Protein AF-A0A5J4RPR7-F1 (afdb_monomer)

Secondary structure (DSSP, 8-state):
----HHHHHHHHHHHHHHHHS-TTTS---HHHHHHHHHHHHHHHHHHHHHHHHHTT--HHHHHHHHHHHHHHHHHHHHHHS--SSS---HHHHHHHHHHHHHHHHHHHHHHHHHHHHH--

Radius of gyration: 17.57 Å; Cα contacts (8 Å, |Δi|>4): 62; chains: 1; bounding box: 48×26×43 Å

Nearest PDB structures (foldseek):
  6kgx-assembly1_LF  TM=3.245E-01  e=9.865E+00  Porphyridium purpureum

Sequence (120 aa):
MYLYPLDLGVVIFTTVIYLLCPERFIPKNEYVKFFLLTSSLYLCLLFVLFELIRAVSDRDAIIFVVRIFTAPTFYLAHRLYPFKRVKRNRHISFFLVCI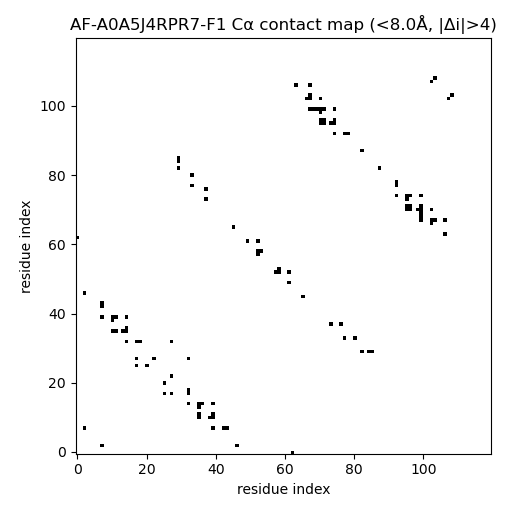SVYFIVEIGGIFILHALAVNM

Foldseek 3Di:
DDPPVVVLVVLQVVLVCLVPPDCVVPPDDVVVNLCSVLVNVLSVVLVVVCVVCVVVPPPVVSVLVCQLCVLVSSLVSLVPPDDDPDDRDVVVNVVSVVSNVVSCCVSVVVVVVVVVVVVD

pLDDT: mean 83.94, std 9.48, range [46.78, 93.69]

Mean predicted aligned error: 6.53 Å

Solvent-accessible surface area (backbone atoms only — not comparable to full-atom values): 6864 Å² total; per-residue (Å²): 133,84,81,52,72,64,60,51,50,49,42,43,51,52,35,50,49,65,69,70,51,55,60,90,82,48,77,82,51,67,67,58,50,50,50,33,54,51,49,34,52,51,46,50,52,48,50,53,50,49,58,62,38,65,76,67,73,61,65,66,66,46,56,50,51,51,58,45,47,48,38,47,49,53,33,49,48,66,69,68,51,84,68,84,90,52,84,82,58,62,67,61,51,49,50,29,47,54,50,21,52,48,38,42,52,55,54,49,47,52,50,52,52,49,56,51,65,74,76,104

Structure (mmCIF, N/CA/C/O backbone):
data_AF-A0A5J4RPR7-F1
#
_entry.id   AF-A0A5J4RPR7-F1
#
loop_
_atom_site.group_PDB
_atom_site.id
_atom_site.type_symbol
_atom_site.label_atom_id
_atom_site.label_alt_id
_atom_site.label_comp_id
_atom_site.label_asym_id
_atom_site.label_entity_id
_atom_site.label_seq_id
_atom_site.pdbx_PDB_ins_code
_atom_site.Cartn_x
_atom_site.Cartn_y
_atom_site.Cartn_z
_atom_site.occupancy
_atom_site.B_iso_or_equiv
_atom_site.auth_seq_id
_atom_site.auth_comp_id
_atom_site.auth_asym_id
_atom_site.auth_atom_id
_atom_site.pdbx_PDB_model_num
ATOM 1 N N . MET A 1 1 ? 6.112 -9.639 -11.336 1.00 46.78 1 MET A N 1
ATOM 2 C CA . MET A 1 1 ? 5.285 -9.810 -10.121 1.00 46.78 1 MET A CA 1
ATOM 3 C C . MET A 1 1 ? 3.865 -10.061 -10.599 1.00 46.78 1 MET A C 1
ATOM 5 O O . MET A 1 1 ? 3.265 -9.144 -11.139 1.00 46.78 1 MET A O 1
ATOM 9 N N . TYR A 1 2 ? 3.386 -11.305 -10.556 1.00 50.69 2 TYR A N 1
ATOM 10 C CA . TYR A 1 2 ? 2.011 -11.619 -10.953 1.00 50.69 2 TYR A CA 1
ATOM 11 C C . TYR A 1 2 ? 1.103 -11.235 -9.788 1.00 50.69 2 TYR A C 1
ATOM 13 O O . TYR A 1 2 ? 1.172 -11.861 -8.736 1.00 50.69 2 TYR A O 1
ATOM 21 N N . LEU A 1 3 ? 0.314 -10.172 -9.940 1.00 58.12 3 LEU A N 1
ATOM 22 C CA . LEU A 1 3 ? -0.794 -9.925 -9.028 1.00 58.12 3 LEU A CA 1
ATOM 23 C C . LEU A 1 3 ? -1.854 -10.978 -9.357 1.00 58.12 3 LEU A C 1
ATOM 25 O O . LEU A 1 3 ? -2.486 -10.887 -10.410 1.00 58.12 3 LEU A O 1
ATOM 29 N N . TYR A 1 4 ? -1.999 -12.019 -8.535 1.00 64.94 4 TYR A N 1
ATOM 30 C CA . TYR A 1 4 ? -3.019 -13.018 -8.821 1.00 64.94 4 TYR A CA 1
ATOM 31 C C . TYR A 1 4 ? -4.394 -12.381 -8.578 1.00 64.94 4 TYR A C 1
ATOM 33 O O . TYR A 1 4 ? -4.626 -11.823 -7.505 1.00 64.94 4 TYR A O 1
ATOM 41 N N . PRO A 1 5 ? -5.338 -12.471 -9.533 1.00 72.38 5 PRO A N 1
ATOM 42 C CA . PRO A 1 5 ? -6.704 -11.972 -9.348 1.00 72.38 5 PRO A CA 1
ATOM 43 C C . PRO A 1 5 ? -7.373 -12.529 -8.082 1.00 72.38 5 PRO A C 1
ATOM 45 O O . PRO A 1 5 ? -8.234 -11.889 -7.482 1.00 72.38 5 PRO A O 1
ATOM 48 N N . LEU A 1 6 ? -6.935 -13.714 -7.651 1.00 79.06 6 LEU A N 1
ATOM 49 C CA . LEU A 1 6 ? -7.368 -14.363 -6.423 1.00 79.06 6 LEU A CA 1
ATOM 50 C C . LEU A 1 6 ? -6.918 -13.601 -5.165 1.00 79.06 6 LEU A C 1
ATOM 52 O O . LEU A 1 6 ? -7.726 -13.433 -4.257 1.00 79.06 6 LEU A O 1
ATOM 56 N N . ASP A 1 7 ? -5.696 -13.061 -5.135 1.00 80.31 7 ASP A N 1
ATOM 57 C CA . ASP A 1 7 ? -5.195 -12.256 -4.010 1.00 80.31 7 ASP A CA 1
ATOM 58 C C . ASP A 1 7 ? -6.005 -10.962 -3.857 1.00 80.31 7 ASP A C 1
ATOM 60 O O . ASP A 1 7 ? -6.398 -10.588 -2.750 1.00 80.31 7 ASP A O 1
ATOM 64 N N . LEU A 1 8 ? -6.330 -10.310 -4.981 1.00 84.25 8 LEU A N 1
ATOM 65 C CA . LEU A 1 8 ? -7.227 -9.151 -5.009 1.00 84.25 8 LEU A CA 1
ATOM 66 C C . LEU A 1 8 ? -8.607 -9.517 -4.443 1.00 84.25 8 LEU A C 1
ATOM 68 O O . LEU A 1 8 ? -9.124 -8.815 -3.571 1.00 84.25 8 LEU A O 1
ATOM 72 N N . GLY A 1 9 ? -9.179 -10.633 -4.903 1.00 86.62 9 GLY A N 1
ATOM 73 C CA . GLY 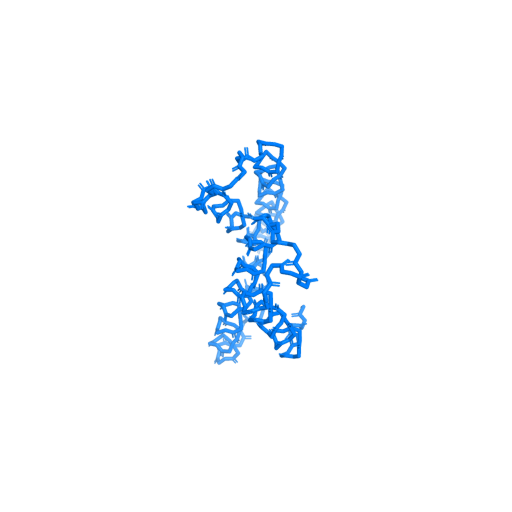A 1 9 ? -10.467 -11.136 -4.427 1.00 86.62 9 GLY A CA 1
ATOM 74 C C . GLY A 1 9 ? -10.474 -11.399 -2.920 1.00 86.62 9 GLY A C 1
ATOM 75 O O . GLY A 1 9 ? -11.386 -10.951 -2.225 1.00 86.62 9 GLY A O 1
ATOM 76 N N . VAL A 1 10 ? -9.431 -12.045 -2.392 1.00 89.88 10 VAL A N 1
ATOM 77 C CA . VAL A 1 10 ? -9.281 -12.326 -0.956 1.00 89.88 10 VAL A CA 1
ATOM 78 C C . VAL A 1 10 ? -9.182 -11.034 -0.147 1.00 89.88 10 VAL A C 1
ATOM 80 O O . VAL A 1 10 ? -9.864 -10.898 0.871 1.00 89.88 10 VAL A O 1
ATOM 83 N N . VAL A 1 11 ? -8.387 -10.053 -0.583 1.00 89.69 11 VAL A N 1
ATOM 84 C CA . VAL A 1 11 ? -8.238 -8.781 0.146 1.00 89.69 11 VAL A CA 1
ATOM 85 C C . VAL A 1 11 ? -9.538 -7.974 0.135 1.00 89.69 11 VAL A C 1
ATOM 87 O O . VAL A 1 11 ? -9.933 -7.437 1.171 1.00 89.69 11 VAL A O 1
ATOM 90 N N . ILE A 1 12 ? -10.255 -7.917 -0.989 1.00 90.88 12 ILE A N 1
ATOM 91 C CA . ILE A 1 12 ? -11.559 -7.239 -1.058 1.00 90.88 12 ILE A CA 1
ATOM 92 C C . ILE A 1 12 ? -12.574 -7.951 -0.160 1.00 90.88 12 ILE A C 1
ATOM 94 O O . ILE A 1 12 ? -13.239 -7.308 0.653 1.00 90.88 12 ILE A O 1
ATOM 98 N N . PHE A 1 13 ? -12.663 -9.276 -0.255 1.00 93.31 13 PHE A N 1
ATOM 99 C CA . PHE A 1 13 ? -13.607 -10.070 0.525 1.00 93.31 13 PHE A CA 1
ATOM 100 C C . PHE A 1 13 ? -13.355 -9.948 2.032 1.00 93.31 13 PHE A C 1
ATOM 102 O O . PHE A 1 13 ? -14.277 -9.668 2.800 1.00 93.31 13 PHE A O 1
ATOM 109 N N . THR A 1 14 ? -12.097 -10.065 2.462 1.00 93.06 14 THR A N 1
ATOM 110 C CA . THR A 1 14 ? -11.709 -9.867 3.868 1.00 93.06 14 THR A CA 1
ATOM 111 C C . THR A 1 14 ? -11.975 -8.440 4.339 1.00 93.06 14 THR A C 1
ATOM 113 O O . THR A 1 14 ? -12.440 -8.256 5.463 1.00 93.06 14 THR A O 1
ATOM 116 N N . THR A 1 15 ? -11.774 -7.432 3.484 1.00 93.12 15 THR A N 1
ATOM 117 C CA . THR A 1 15 ? -12.134 -6.038 3.787 1.00 93.12 15 THR A CA 1
ATOM 118 C C . THR A 1 15 ? -13.636 -5.899 4.033 1.00 93.12 15 THR A C 1
ATOM 120 O O . THR A 1 15 ? -14.039 -5.331 5.048 1.00 93.12 15 THR A O 1
ATOM 123 N N . VAL A 1 16 ? -14.474 -6.460 3.159 1.00 93.50 16 VAL A N 1
ATOM 124 C CA . VAL A 1 16 ? -15.939 -6.415 3.287 1.00 93.50 16 VAL A CA 1
ATOM 125 C C . VAL A 1 16 ? -16.403 -7.135 4.553 1.00 93.50 16 VAL A C 1
ATOM 127 O O . VAL A 1 16 ? -17.140 -6.548 5.347 1.00 93.50 16 VAL A O 1
ATOM 130 N N . ILE A 1 17 ? -15.916 -8.355 4.806 1.00 93.69 17 ILE A N 1
ATOM 131 C CA . ILE A 1 17 ? -16.220 -9.095 6.041 1.00 93.69 17 ILE A CA 1
ATOM 132 C C . ILE A 1 17 ? -15.811 -8.277 7.260 1.00 93.69 17 ILE A C 1
ATOM 134 O O . ILE A 1 17 ? -16.590 -8.129 8.200 1.00 93.69 17 ILE A O 1
ATOM 138 N N . TYR A 1 18 ? -14.606 -7.713 7.263 1.00 92.69 18 TYR A N 1
ATOM 139 C CA . TYR A 1 18 ? -14.126 -6.936 8.395 1.00 92.69 18 TYR A CA 1
ATOM 140 C C . TYR A 1 18 ? -14.934 -5.651 8.612 1.00 92.69 18 TYR A C 1
ATOM 142 O O . TYR A 1 18 ? -15.046 -5.203 9.749 1.00 92.69 18 TYR A O 1
ATOM 150 N N . LEU A 1 19 ? -15.527 -5.051 7.582 1.00 90.38 19 LEU A N 1
ATOM 151 C CA . LEU A 1 19 ? -16.381 -3.872 7.742 1.00 90.38 19 LEU A CA 1
ATOM 152 C C . LEU A 1 19 ? -17.799 -4.226 8.205 1.00 90.38 19 LEU A C 1
ATOM 154 O O . LEU A 1 19 ? -18.348 -3.506 9.035 1.00 90.38 19 LEU A O 1
ATOM 158 N N . LEU A 1 20 ? -18.370 -5.320 7.697 1.00 93.00 20 LEU A N 1
ATOM 159 C CA . LEU A 1 20 ? -19.753 -5.723 7.975 1.00 93.00 20 LEU A CA 1
ATOM 160 C C . LEU A 1 20 ? -19.903 -6.563 9.247 1.00 93.00 20 LEU A C 1
ATOM 162 O O . LEU A 1 20 ? -20.967 -6.571 9.863 1.00 93.00 20 LEU A O 1
ATOM 166 N N . CYS A 1 21 ? -18.856 -7.282 9.655 1.00 91.56 21 CYS A N 1
ATOM 167 C CA . CYS A 1 21 ? -18.923 -8.158 10.817 1.00 91.56 21 CYS A CA 1
ATOM 168 C C . CYS A 1 21 ? -19.111 -7.332 12.107 1.00 91.56 21 CYS A C 1
ATOM 170 O O . CYS A 1 21 ? -18.350 -6.381 12.321 1.00 91.56 21 CYS A O 1
ATOM 172 N N . PRO A 1 22 ? -20.060 -7.686 12.991 1.00 88.75 22 PRO A N 1
ATOM 173 C CA . PRO A 1 22 ? -20.280 -6.978 14.250 1.00 88.75 22 PRO A CA 1
ATOM 174 C C . PRO A 1 22 ? -19.032 -6.959 15.139 1.00 88.75 22 PRO A C 1
ATOM 176 O O . PRO A 1 22 ? -18.282 -7.937 15.190 1.00 88.75 22 PRO A O 1
ATOM 179 N N . GLU A 1 23 ? -18.858 -5.893 15.929 1.00 88.44 23 GLU A N 1
ATOM 180 C CA . GLU A 1 23 ? -17.735 -5.791 16.880 1.00 88.44 23 GLU A CA 1
ATOM 181 C C . GLU A 1 23 ? -17.753 -6.904 17.945 1.00 88.44 23 GLU A C 1
ATOM 183 O O . GLU A 1 23 ? -16.712 -7.235 18.501 1.00 88.44 23 GLU A O 1
ATOM 188 N N . ARG A 1 24 ? -18.919 -7.531 18.175 1.00 88.75 24 ARG A N 1
ATOM 189 C CA . ARG A 1 24 ? -19.089 -8.684 19.074 1.00 88.75 24 ARG A CA 1
ATOM 190 C C . ARG A 1 24 ? -18.257 -9.902 18.660 1.00 88.75 24 ARG A C 1
ATOM 192 O O . ARG A 1 24 ? -17.841 -10.658 19.528 1.00 88.75 24 ARG A O 1
ATOM 199 N N . PHE A 1 25 ? -18.054 -10.108 17.359 1.00 88.50 25 PHE A N 1
ATOM 200 C CA . PHE A 1 25 ? -17.309 -11.258 16.839 1.00 88.50 25 PHE A CA 1
ATOM 201 C C . PHE A 1 25 ? -15.858 -10.902 16.527 1.00 88.50 25 PHE A C 1
ATOM 203 O O . PHE A 1 25 ? -14.961 -11.700 16.779 1.00 88.50 25 PHE A O 1
ATOM 210 N N . ILE A 1 26 ? -15.624 -9.707 15.974 1.00 85.69 26 ILE A N 1
ATOM 211 C CA . ILE A 1 26 ? -14.286 -9.247 15.598 1.00 85.69 26 ILE A CA 1
ATOM 212 C C . ILE A 1 26 ? -14.073 -7.838 16.162 1.00 85.69 26 ILE A C 1
ATOM 214 O O . ILE A 1 26 ? -14.669 -6.889 15.632 1.00 85.69 26 ILE A O 1
ATOM 218 N N . PRO A 1 27 ? -13.205 -7.667 17.178 1.00 87.00 27 PRO A N 1
ATOM 219 C CA . PRO A 1 27 ? -12.903 -6.353 17.725 1.00 87.00 27 PRO A CA 1
ATOM 220 C C . PRO A 1 27 ? -12.252 -5.478 16.648 1.00 87.00 27 PRO A C 1
ATOM 222 O O . PRO A 1 27 ? -11.259 -5.854 16.021 1.00 87.00 27 PRO A O 1
ATOM 225 N N . LYS A 1 28 ? -12.825 -4.295 16.406 1.00 87.69 28 LYS A N 1
ATOM 226 C CA . LYS A 1 28 ? -12.385 -3.414 15.319 1.00 87.69 28 LYS A CA 1
ATOM 227 C C . LYS A 1 28 ? -11.178 -2.586 15.738 1.00 87.69 28 LYS A C 1
ATOM 229 O O . LYS A 1 28 ? -11.315 -1.525 16.343 1.00 87.69 28 LYS A O 1
ATOM 234 N N . ASN A 1 29 ? -9.995 -3.037 15.339 1.00 90.44 29 ASN A N 1
ATOM 235 C CA . ASN A 1 29 ? -8.790 -2.220 15.345 1.00 90.44 29 ASN A CA 1
ATOM 236 C C . ASN A 1 29 ? -8.776 -1.280 14.126 1.00 90.44 29 ASN A C 1
ATOM 238 O O . ASN A 1 29 ? -8.997 -1.690 12.981 1.00 90.44 29 ASN A O 1
ATOM 242 N N . GLU A 1 30 ? -8.511 -0.002 14.376 1.00 90.38 30 GLU A N 1
ATOM 243 C CA . GLU A 1 30 ? -8.508 1.035 13.350 1.00 90.38 30 GLU A CA 1
ATOM 244 C C . GLU A 1 30 ? -7.319 0.923 12.384 1.00 90.38 30 GLU A C 1
ATOM 246 O O . GLU A 1 30 ? -7.478 1.233 11.207 1.00 90.38 30 GLU A O 1
ATOM 251 N N . TYR A 1 31 ? -6.171 0.392 12.826 1.00 90.56 31 TYR A N 1
ATOM 252 C CA . TYR A 1 31 ? -5.038 0.104 11.935 1.00 90.56 31 TYR A CA 1
ATOM 253 C C . TYR A 1 31 ? -5.322 -1.058 10.991 1.00 90.56 31 TYR A C 1
ATOM 255 O O . TYR A 1 31 ? -4.940 -1.003 9.827 1.00 90.56 31 TYR A O 1
ATOM 263 N N . VAL A 1 32 ? -6.038 -2.081 11.464 1.00 91.69 32 VAL A N 1
ATOM 264 C CA . VAL A 1 32 ? -6.476 -3.192 10.608 1.00 91.69 32 VAL A CA 1
ATOM 265 C C . VAL A 1 32 ? -7.478 -2.680 9.573 1.00 91.69 32 VAL A C 1
ATOM 267 O O . VAL A 1 32 ? -7.352 -2.988 8.392 1.00 91.69 32 VAL A O 1
ATOM 270 N N . LYS A 1 33 ? -8.414 -1.811 9.986 1.00 91.88 33 LYS A N 1
ATOM 271 C CA . LYS A 1 33 ? -9.346 -1.143 9.066 1.00 91.88 33 LYS A CA 1
ATOM 272 C C . LYS A 1 33 ? -8.607 -0.318 8.009 1.00 91.88 33 LYS A C 1
ATOM 274 O O . LYS A 1 33 ? -8.901 -0.446 6.824 1.00 91.88 33 LYS A O 1
ATOM 279 N N . PHE A 1 34 ? -7.654 0.508 8.440 1.00 93.00 34 PHE A N 1
ATOM 280 C CA . PHE A 1 34 ? -6.802 1.305 7.561 1.00 93.00 34 PHE A CA 1
ATOM 281 C C . PHE A 1 34 ? -6.054 0.425 6.554 1.00 93.00 34 PHE A C 1
ATOM 283 O O . PHE A 1 34 ? -6.085 0.708 5.357 1.00 93.00 34 PHE A O 1
ATOM 290 N N . PHE A 1 35 ? -5.415 -0.647 7.025 1.00 91.88 35 PHE A N 1
ATOM 291 C CA . PHE A 1 35 ? -4.631 -1.548 6.189 1.00 91.88 35 PHE A CA 1
ATOM 292 C C . PHE A 1 35 ? -5.492 -2.245 5.133 1.00 91.88 35 PHE A C 1
ATOM 294 O O . PHE A 1 35 ? -5.121 -2.250 3.962 1.00 91.88 35 PHE A O 1
ATOM 301 N N . LEU A 1 36 ? -6.655 -2.775 5.521 1.00 93.44 36 LEU A N 1
ATOM 302 C CA . LEU A 1 36 ? -7.580 -3.451 4.608 1.00 93.44 36 LEU A CA 1
ATOM 303 C C . LEU A 1 36 ? -8.139 -2.495 3.546 1.00 93.44 36 LEU A C 1
ATOM 305 O O . LEU A 1 36 ? -8.100 -2.797 2.354 1.00 93.44 36 LEU A O 1
ATOM 309 N N . LEU A 1 37 ? -8.582 -1.300 3.949 1.00 91.94 37 LEU A N 1
ATOM 310 C CA . LEU A 1 37 ? -9.079 -0.282 3.015 1.00 91.94 37 LEU A CA 1
ATOM 311 C C . LEU A 1 37 ? -7.991 0.205 2.054 1.00 91.94 37 LEU A C 1
ATOM 313 O O . LEU A 1 37 ? -8.219 0.299 0.852 1.00 91.94 37 LEU A O 1
ATOM 317 N N . THR A 1 38 ? -6.798 0.493 2.569 1.00 91.75 38 THR A N 1
ATOM 318 C CA . THR A 1 38 ? -5.695 0.997 1.741 1.00 91.75 38 THR A CA 1
ATOM 319 C C . THR A 1 38 ? -5.212 -0.074 0.775 1.00 91.75 38 THR A C 1
ATOM 321 O O . THR A 1 38 ? -5.043 0.207 -0.406 1.00 91.75 38 THR A O 1
ATOM 324 N N . SER A 1 39 ? -5.048 -1.312 1.245 1.00 89.62 39 SER A N 1
ATOM 325 C CA . SER A 1 39 ? -4.573 -2.417 0.409 1.00 89.62 39 SER A CA 1
ATOM 326 C C . SER A 1 39 ? -5.600 -2.815 -0.647 1.00 89.62 39 SER A C 1
ATOM 328 O O . SER A 1 39 ? -5.220 -3.033 -1.790 1.00 89.62 39 SER A O 1
ATOM 330 N N . SER A 1 40 ? -6.896 -2.856 -0.315 1.00 90.69 40 SER A N 1
ATOM 331 C CA . SER A 1 40 ? -7.948 -3.154 -1.302 1.00 90.69 40 SER A CA 1
ATOM 332 C C . SER A 1 40 ? -8.019 -2.099 -2.408 1.00 90.69 40 SER A C 1
ATOM 334 O O . SER A 1 40 ? -8.034 -2.456 -3.584 1.00 90.69 40 SER A O 1
ATOM 336 N N . LEU A 1 41 ? -7.989 -0.808 -2.058 1.00 89.62 41 LEU A N 1
ATOM 337 C CA . LEU A 1 41 ? -7.958 0.280 -3.042 1.00 89.62 41 LEU A CA 1
ATOM 338 C C . LEU A 1 41 ? -6.677 0.257 -3.878 1.00 89.62 41 LEU A C 1
ATOM 340 O O . LEU A 1 41 ? -6.739 0.379 -5.099 1.00 89.62 41 LEU A O 1
ATOM 344 N N . TYR A 1 42 ? -5.527 0.065 -3.232 1.00 88.31 42 TYR A N 1
ATOM 345 C CA . TYR A 1 42 ? -4.233 -0.001 -3.902 1.00 88.31 42 TYR A CA 1
ATOM 346 C C . TYR A 1 42 ? -4.172 -1.153 -4.909 1.00 88.31 42 TYR A C 1
ATOM 348 O O . TYR A 1 42 ? -3.795 -0.950 -6.060 1.00 88.31 42 TYR A O 1
ATOM 356 N N . LEU A 1 43 ? -4.599 -2.350 -4.506 1.00 87.06 43 LEU A N 1
ATOM 357 C CA . LEU A 1 43 ? -4.634 -3.522 -5.377 1.00 87.06 43 LEU A CA 1
ATOM 358 C C . LEU A 1 43 ? -5.633 -3.358 -6.525 1.00 87.06 43 LEU A C 1
ATOM 360 O O . LEU A 1 43 ? -5.342 -3.787 -7.637 1.00 87.06 43 LEU A O 1
ATOM 364 N N . CYS A 1 44 ? -6.777 -2.712 -6.286 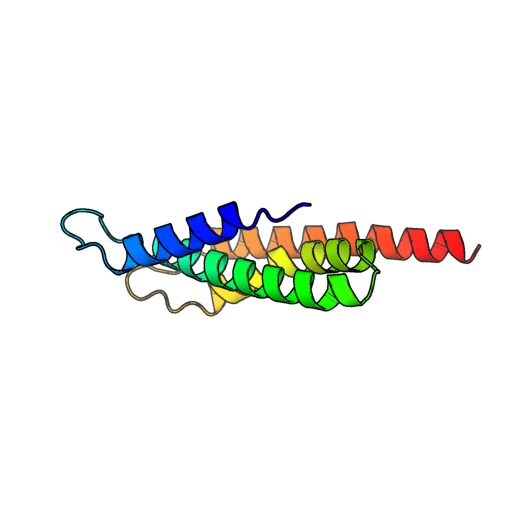1.00 87.00 44 CYS A N 1
ATOM 365 C CA . CYS A 1 44 ? -7.746 -2.408 -7.338 1.00 87.00 44 CYS A CA 1
ATOM 366 C C . CYS A 1 44 ? -7.152 -1.451 -8.385 1.00 87.00 44 CYS A C 1
ATOM 368 O O . CYS A 1 44 ? -7.208 -1.731 -9.581 1.00 87.00 44 CYS A O 1
ATOM 370 N N . LEU A 1 45 ? -6.501 -0.370 -7.939 1.00 85.69 45 LEU A N 1
ATOM 371 C CA . LEU A 1 45 ? -5.797 0.560 -8.826 1.00 85.69 45 LEU A CA 1
ATOM 372 C C . LEU A 1 45 ? -4.683 -0.137 -9.608 1.00 85.69 45 LEU A C 1
ATOM 374 O O . LEU A 1 45 ? -4.580 0.058 -10.816 1.00 85.69 45 LEU A O 1
ATOM 378 N N . LEU A 1 46 ? -3.883 -0.976 -8.945 1.00 82.75 46 LEU A N 1
ATOM 379 C CA . LEU A 1 46 ? -2.849 -1.763 -9.612 1.00 82.75 46 LEU A CA 1
ATOM 380 C C . LEU A 1 46 ? -3.428 -2.708 -10.658 1.00 82.75 46 LEU A C 1
ATOM 382 O O . LEU A 1 46 ? -2.863 -2.813 -11.738 1.00 82.75 46 LEU A O 1
ATOM 386 N N . PHE A 1 47 ? -4.534 -3.388 -10.361 1.00 84.00 47 PHE A N 1
ATOM 387 C CA . PHE A 1 47 ? -5.180 -4.288 -11.310 1.00 84.00 47 PHE A CA 1
ATOM 388 C C . PHE A 1 47 ? -5.651 -3.538 -12.561 1.00 84.00 47 PHE A C 1
ATOM 390 O O . PHE A 1 47 ? -5.334 -3.951 -13.673 1.00 84.00 47 PHE A O 1
ATOM 397 N N . VAL A 1 48 ? -6.322 -2.393 -12.387 1.00 82.81 48 VAL A N 1
ATOM 398 C CA . VAL A 1 48 ? -6.735 -1.527 -13.505 1.00 82.81 48 VAL A CA 1
ATOM 399 C C . VAL A 1 48 ? -5.523 -1.046 -14.303 1.00 82.81 48 VAL A C 1
ATOM 401 O O . VAL A 1 48 ? -5.546 -1.084 -15.530 1.00 82.81 48 VAL A O 1
ATOM 404 N N . LEU A 1 49 ? -4.452 -0.632 -13.622 1.00 79.31 49 LEU A N 1
ATOM 405 C CA . LEU A 1 49 ? -3.210 -0.200 -14.260 1.00 79.31 49 LEU A CA 1
ATOM 406 C C . LEU A 1 49 ? -2.573 -1.344 -15.069 1.00 79.31 49 LEU A C 1
ATOM 408 O O . LEU A 1 49 ? -2.158 -1.142 -16.206 1.00 79.31 49 LEU A O 1
ATOM 412 N N . PHE A 1 50 ? -2.527 -2.556 -14.515 1.00 78.38 50 PHE A N 1
ATOM 413 C CA . PHE A 1 50 ? -1.995 -3.726 -15.209 1.00 78.38 50 PHE A CA 1
ATOM 414 C C . PHE A 1 50 ? 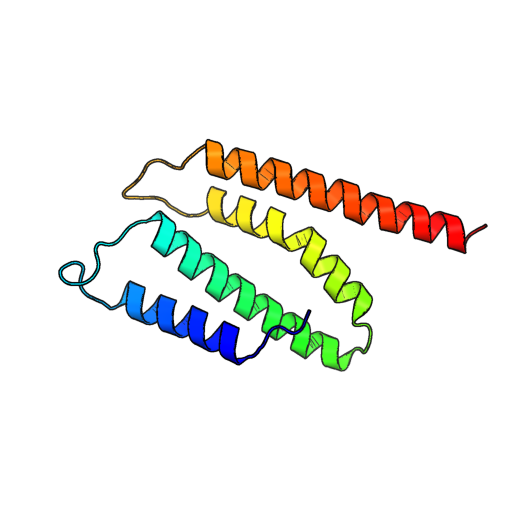-2.837 -4.113 -16.424 1.00 78.38 50 PHE A C 1
ATOM 416 O O . PHE A 1 50 ? -2.254 -4.423 -17.458 1.00 78.38 50 PHE A O 1
ATOM 423 N N . GLU A 1 51 ? -4.167 -4.069 -16.344 1.00 78.81 51 GLU A N 1
ATOM 424 C CA . GLU A 1 51 ? -5.041 -4.340 -17.494 1.00 78.81 51 GLU A CA 1
ATOM 425 C C . GLU A 1 51 ? -4.918 -3.260 -18.577 1.00 78.81 51 GLU A C 1
ATOM 427 O O . GLU A 1 51 ? -4.781 -3.584 -19.757 1.00 78.81 51 GLU A O 1
ATOM 432 N N . LEU A 1 52 ? -4.860 -1.980 -18.191 1.00 74.25 52 LEU A N 1
ATOM 433 C CA . LEU A 1 52 ? -4.655 -0.872 -19.128 1.00 74.25 52 LEU A CA 1
ATOM 434 C C . LEU A 1 52 ? -3.338 -1.026 -19.898 1.00 74.25 52 LEU A C 1
ATOM 436 O O . LEU A 1 52 ? -3.286 -0.782 -21.099 1.00 74.25 52 LEU A O 1
ATOM 440 N N . ILE A 1 53 ? -2.270 -1.442 -19.222 1.00 67.88 53 ILE A N 1
ATOM 441 C CA . ILE A 1 53 ? -0.933 -1.486 -19.820 1.00 67.88 53 ILE A CA 1
ATOM 442 C C . ILE A 1 53 ? -0.614 -2.865 -20.414 1.00 67.88 53 ILE A C 1
ATOM 444 O O . ILE A 1 53 ? 0.214 -2.968 -21.318 1.00 67.88 53 ILE A O 1
ATOM 448 N N . ARG A 1 54 ? -1.341 -3.930 -20.047 1.00 68.81 54 ARG A N 1
ATOM 449 C CA . ARG A 1 54 ? -1.367 -5.179 -20.829 1.00 68.81 54 ARG A CA 1
ATOM 450 C C . ARG A 1 54 ? -1.713 -4.901 -22.295 1.00 68.81 54 ARG A C 1
ATOM 452 O O . ARG A 1 54 ? -1.205 -5.606 -23.162 1.00 68.81 54 ARG A O 1
ATOM 459 N N . ALA A 1 55 ? -2.497 -3.858 -22.568 1.00 64.88 55 ALA A N 1
ATOM 460 C CA . ALA A 1 55 ? -2.776 -3.385 -23.921 1.00 64.88 55 ALA A CA 1
ATOM 461 C C . ALA A 1 55 ? -1.598 -2.641 -24.598 1.00 64.88 55 ALA A C 1
ATOM 463 O O . ALA A 1 55 ? -1.589 -2.535 -25.819 1.00 64.88 55 ALA A O 1
ATOM 464 N N . VAL A 1 56 ? -0.604 -2.147 -23.845 1.00 65.56 56 VAL A N 1
ATOM 465 C CA . VAL A 1 56 ? 0.495 -1.267 -24.317 1.00 65.56 56 VAL A CA 1
ATOM 466 C C . VAL A 1 56 ? 1.878 -1.965 -24.322 1.00 65.56 56 VAL A C 1
ATOM 468 O O . VAL A 1 56 ? 2.872 -1.401 -24.758 1.00 65.56 56 VAL A O 1
ATOM 471 N N . SER A 1 57 ? 1.948 -3.244 -23.939 1.00 61.75 57 SER A N 1
ATOM 472 C CA . SER A 1 57 ? 3.090 -4.169 -24.119 1.00 61.75 57 SER A CA 1
ATOM 473 C C . SER A 1 57 ? 4.411 -3.887 -23.373 1.00 61.75 57 SER A C 1
ATOM 475 O O . SER A 1 57 ? 5.253 -4.785 -23.338 1.00 61.75 57 SER A O 1
ATOM 477 N N . ASP A 1 58 ? 4.605 -2.740 -22.721 1.00 71.56 58 ASP A N 1
ATOM 478 C CA . ASP A 1 58 ? 5.811 -2.469 -21.916 1.00 71.56 58 ASP A CA 1
ATOM 479 C C . ASP A 1 58 ? 5.597 -2.845 -20.440 1.00 71.56 58 ASP A C 1
ATOM 481 O O . ASP A 1 58 ? 5.074 -2.065 -19.646 1.00 71.56 58 ASP A O 1
ATOM 485 N N . ARG A 1 59 ? 5.941 -4.084 -20.067 1.00 69.88 59 ARG A N 1
ATOM 486 C CA . ARG A 1 59 ? 5.707 -4.613 -18.708 1.00 69.88 59 ARG A CA 1
ATOM 487 C C . ARG A 1 59 ? 6.756 -4.175 -17.688 1.00 69.88 59 ARG A C 1
ATOM 489 O O . ARG A 1 59 ? 6.435 -4.087 -16.499 1.00 69.88 59 ARG A O 1
ATOM 496 N N . ASP A 1 60 ? 7.981 -3.911 -18.125 1.00 73.00 60 ASP A N 1
ATOM 497 C CA . ASP A 1 60 ? 9.107 -3.650 -17.227 1.00 73.00 60 ASP A CA 1
ATOM 498 C C . ASP A 1 60 ? 9.047 -2.227 -16.664 1.00 73.00 60 ASP A C 1
ATOM 500 O O . ASP A 1 60 ? 9.224 -2.035 -15.455 1.00 73.00 60 ASP A O 1
ATOM 504 N N . ALA A 1 61 ? 8.648 -1.252 -17.489 1.00 70.94 61 ALA A N 1
ATOM 505 C CA . ALA A 1 61 ? 8.385 0.115 -17.043 1.00 70.94 61 ALA A CA 1
ATOM 506 C C . ALA A 1 61 ? 7.298 0.180 -15.949 1.00 70.94 61 ALA A C 1
ATOM 508 O O . ALA A 1 61 ? 7.390 0.971 -15.010 1.00 70.94 61 ALA A O 1
ATOM 509 N N . ILE A 1 62 ? 6.287 -0.691 -16.000 1.00 71.38 62 ILE A N 1
ATOM 510 C CA . ILE A 1 62 ? 5.210 -0.729 -14.996 1.00 71.38 62 ILE A CA 1
ATOM 511 C C . ILE A 1 62 ? 5.720 -1.264 -13.673 1.00 71.38 62 ILE A C 1
ATOM 513 O O . ILE A 1 62 ? 5.435 -0.690 -12.627 1.00 71.38 62 ILE A O 1
ATOM 517 N N . ILE A 1 63 ? 6.444 -2.386 -13.699 1.00 75.25 63 ILE A N 1
ATOM 518 C CA . ILE A 1 63 ? 6.985 -2.996 -12.479 1.00 75.25 63 ILE A CA 1
ATOM 519 C C . ILE A 1 63 ? 7.871 -1.975 -11.767 1.00 75.25 63 ILE A C 1
ATOM 521 O O . ILE A 1 63 ? 7.817 -1.851 -10.541 1.00 75.25 63 ILE A O 1
ATOM 525 N N . PHE A 1 64 ? 8.626 -1.208 -12.548 1.00 73.75 64 PHE A N 1
ATOM 526 C CA . PHE A 1 64 ? 9.435 -0.104 -12.075 1.00 73.75 64 PHE A CA 1
ATOM 527 C C . PHE A 1 64 ? 8.590 1.002 -11.415 1.00 73.75 64 PHE A C 1
ATOM 529 O O . PHE A 1 64 ? 8.800 1.311 -10.240 1.00 73.75 64 PHE A O 1
ATOM 536 N N . VAL A 1 65 ? 7.571 1.528 -12.105 1.00 75.44 65 VAL A N 1
ATOM 537 C CA . VAL A 1 65 ? 6.648 2.548 -11.566 1.00 75.44 65 VAL A CA 1
ATOM 538 C C . VAL A 1 65 ? 5.946 2.051 -10.298 1.00 75.44 65 VAL A C 1
ATOM 540 O O . VAL A 1 65 ? 5.966 2.723 -9.268 1.00 75.44 65 VAL A O 1
ATOM 543 N N . VAL A 1 66 ? 5.378 0.848 -10.316 1.00 79.06 66 VAL A N 1
ATOM 544 C CA . VAL A 1 66 ? 4.682 0.259 -9.164 1.00 79.06 66 VAL A CA 1
ATOM 545 C C . VAL A 1 66 ? 5.607 0.183 -7.955 1.00 79.06 66 VAL A C 1
ATOM 547 O O . VAL A 1 66 ? 5.220 0.603 -6.863 1.00 79.06 66 VAL A O 1
ATOM 550 N N . ARG A 1 67 ? 6.845 -0.291 -8.128 1.00 79.31 67 ARG A N 1
ATOM 551 C CA . ARG A 1 67 ? 7.811 -0.379 -7.026 1.00 79.31 67 ARG A CA 1
ATOM 552 C C . ARG A 1 67 ? 8.155 0.990 -6.440 1.00 79.31 67 ARG A C 1
ATOM 554 O O . ARG A 1 67 ? 8.174 1.114 -5.218 1.00 79.31 67 ARG A O 1
ATOM 561 N N . ILE A 1 68 ? 8.343 2.013 -7.276 1.00 81.88 68 ILE A N 1
ATOM 562 C CA . ILE A 1 68 ? 8.624 3.382 -6.813 1.00 81.88 68 ILE A CA 1
ATOM 563 C C . ILE A 1 68 ? 7.445 3.952 -6.027 1.00 81.88 68 ILE A C 1
ATOM 565 O O . ILE A 1 68 ? 7.633 4.524 -4.955 1.00 81.88 68 ILE A O 1
ATOM 569 N N . PHE A 1 69 ? 6.225 3.804 -6.542 1.00 82.25 69 PHE A N 1
ATOM 570 C CA . PHE A 1 69 ? 5.056 4.491 -5.993 1.00 82.25 69 PHE A CA 1
ATOM 571 C C . PHE A 1 69 ? 4.347 3.730 -4.867 1.00 82.25 69 PHE A C 1
ATOM 573 O O . PHE A 1 69 ? 3.530 4.338 -4.169 1.00 82.25 69 PHE A O 1
ATOM 580 N N . THR A 1 70 ? 4.674 2.453 -4.621 1.00 85.50 70 THR A N 1
ATOM 581 C CA . THR A 1 70 ? 4.031 1.650 -3.563 1.00 85.50 70 THR A CA 1
ATOM 582 C C . THR A 1 70 ? 4.175 2.326 -2.195 1.00 85.50 70 THR A C 1
ATOM 584 O O . THR A 1 70 ? 3.187 2.742 -1.591 1.00 85.50 70 THR A O 1
ATOM 587 N N . ALA A 1 71 ? 5.403 2.475 -1.694 1.00 85.75 71 ALA A N 1
ATOM 588 C CA . ALA A 1 71 ? 5.632 3.004 -0.350 1.00 85.75 71 ALA A CA 1
ATOM 589 C C . ALA A 1 71 ? 5.179 4.470 -0.170 1.00 85.75 71 ALA A C 1
ATOM 591 O O . ALA A 1 71 ? 4.507 4.743 0.832 1.00 85.75 71 ALA A O 1
ATOM 592 N N . PRO A 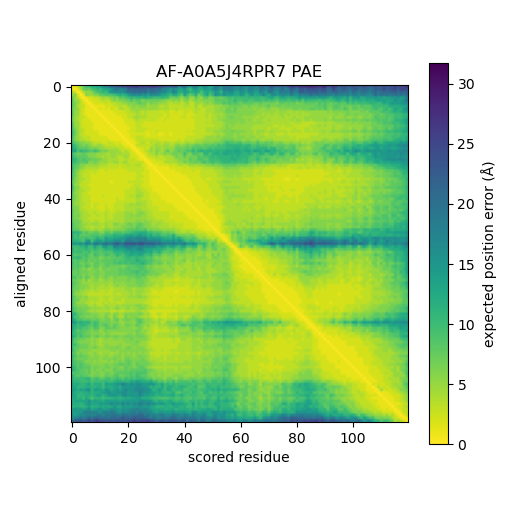1 72 ? 5.417 5.388 -1.133 1.00 87.56 72 PRO A N 1
ATOM 593 C CA . PRO A 1 72 ? 4.872 6.743 -1.078 1.00 87.56 72 PRO A CA 1
ATOM 594 C C . PRO A 1 72 ? 3.345 6.770 -0.969 1.00 87.56 72 PRO A C 1
ATOM 596 O O . PRO A 1 72 ? 2.798 7.529 -0.167 1.00 87.56 72 PRO A O 1
ATOM 599 N N . THR A 1 73 ? 2.649 5.911 -1.721 1.00 89.44 73 THR A N 1
ATOM 600 C CA . THR A 1 73 ? 1.182 5.806 -1.671 1.00 89.44 73 THR A CA 1
ATOM 601 C C . THR A 1 73 ? 0.709 5.381 -0.283 1.00 89.44 73 THR A C 1
ATOM 603 O O . THR A 1 73 ? -0.189 6.007 0.280 1.00 89.44 73 THR A O 1
ATOM 606 N N . PHE A 1 74 ? 1.345 4.373 0.320 1.00 90.19 74 PHE A N 1
ATOM 607 C CA . PHE A 1 74 ? 1.004 3.923 1.674 1.00 90.19 74 PHE A CA 1
ATOM 608 C C . PHE A 1 74 ? 1.323 4.974 2.745 1.00 90.19 74 PHE A C 1
ATOM 610 O O . PHE A 1 74 ? 0.540 5.150 3.682 1.00 90.19 74 PHE A O 1
ATOM 617 N N . TYR A 1 75 ? 2.427 5.713 2.605 1.00 91.06 75 TYR A N 1
ATOM 618 C CA . TYR A 1 75 ? 2.739 6.844 3.479 1.00 91.06 75 TYR A CA 1
ATOM 619 C C . TYR A 1 75 ? 1.662 7.935 3.403 1.00 91.06 75 TYR A C 1
ATOM 621 O O . TYR A 1 75 ? 1.151 8.380 4.438 1.00 91.06 75 TYR A O 1
ATOM 629 N N . LEU A 1 76 ? 1.283 8.346 2.189 1.00 91.06 76 LEU A N 1
ATOM 630 C CA . LEU A 1 76 ? 0.238 9.345 1.969 1.00 91.06 76 LEU A CA 1
ATOM 631 C C . LEU A 1 76 ? -1.107 8.864 2.513 1.00 91.06 76 LEU A C 1
ATOM 633 O O . LEU A 1 76 ? -1.760 9.606 3.247 1.00 91.06 76 LEU A O 1
ATOM 637 N N . ALA A 1 77 ? -1.479 7.611 2.247 1.00 92.31 77 ALA A N 1
ATOM 638 C CA . ALA A 1 77 ? -2.690 7.006 2.785 1.00 92.31 77 ALA A CA 1
ATOM 639 C C . ALA A 1 77 ? -2.691 7.036 4.320 1.00 92.31 77 ALA A C 1
ATOM 641 O O . ALA A 1 77 ? -3.660 7.493 4.918 1.00 92.31 77 ALA A O 1
ATOM 642 N N . HIS A 1 78 ? -1.592 6.651 4.976 1.00 93.12 78 HIS A N 1
ATOM 643 C CA . HIS A 1 78 ? -1.479 6.709 6.438 1.00 93.12 78 HIS A CA 1
ATOM 644 C C . HIS A 1 78 ? -1.592 8.144 6.982 1.00 93.12 78 HIS A C 1
ATOM 646 O O . HIS A 1 78 ? -2.123 8.377 8.070 1.00 93.12 78 HIS A O 1
ATOM 652 N N . ARG A 1 79 ? -1.106 9.141 6.237 1.00 90.00 79 ARG A N 1
ATOM 653 C CA . ARG A 1 79 ? -1.182 10.552 6.635 1.00 90.00 79 ARG A CA 1
ATOM 654 C C . ARG A 1 79 ? -2.575 11.156 6.438 1.00 90.00 79 ARG A C 1
ATOM 656 O O . ARG A 1 79 ? -2.970 12.001 7.247 1.00 90.00 79 ARG A O 1
ATOM 663 N N . LEU A 1 80 ? -3.281 10.765 5.383 1.00 91.44 80 LEU A N 1
ATOM 664 C CA . LEU A 1 80 ? -4.601 11.290 5.028 1.00 91.44 80 LEU A CA 1
ATOM 6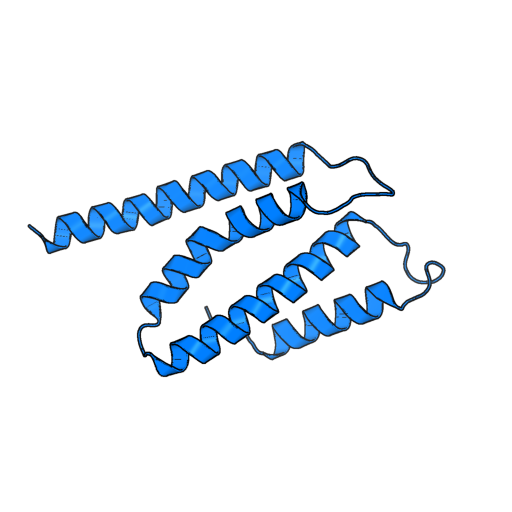65 C C . LEU A 1 80 ? -5.740 10.532 5.713 1.00 91.44 80 LEU A C 1
ATOM 667 O O . LEU A 1 80 ? -6.814 11.099 5.907 1.00 91.44 80 LEU A O 1
ATOM 671 N N . TYR A 1 81 ? -5.514 9.279 6.112 1.00 91.75 81 TYR A N 1
ATOM 672 C CA . TYR A 1 81 ? -6.542 8.473 6.750 1.00 91.75 81 TYR A CA 1
ATOM 673 C C . TYR A 1 81 ? -7.011 9.110 8.075 1.00 91.75 81 TYR A C 1
ATOM 675 O O . TYR A 1 81 ? -6.190 9.415 8.956 1.00 91.75 81 TYR A O 1
ATOM 683 N N . PRO A 1 82 ? -8.329 9.314 8.246 1.00 90.00 82 PRO A N 1
ATOM 684 C CA . PRO A 1 82 ? -8.882 9.915 9.448 1.00 90.00 82 PRO A CA 1
ATOM 685 C C . PRO A 1 82 ? -8.990 8.865 10.560 1.00 90.00 82 PRO A C 1
ATOM 687 O O . PRO A 1 82 ? -10.028 8.228 10.728 1.00 90.00 82 PRO A O 1
ATOM 690 N N . PHE A 1 83 ? -7.916 8.692 11.332 1.00 89.19 83 PHE A N 1
ATOM 691 C CA . PHE A 1 83 ? -7.953 7.914 12.573 1.00 89.19 83 PHE A CA 1
ATOM 692 C C . PHE A 1 83 ? -8.818 8.640 13.617 1.00 89.19 83 PHE A C 1
ATOM 694 O O . PHE A 1 83 ? -8.486 9.753 14.029 1.00 89.19 83 PHE A O 1
ATOM 701 N N . LYS A 1 84 ? -9.940 8.033 14.014 1.00 87.69 84 LYS A N 1
ATOM 702 C CA . LYS A 1 84 ? -10.933 8.574 14.956 1.00 87.69 84 LYS A CA 1
ATOM 703 C C . LYS A 1 84 ? -10.827 7.965 16.352 1.00 87.69 84 LYS A C 1
ATOM 705 O O . LYS A 1 84 ? -11.123 8.644 17.327 1.00 87.69 84 LYS A O 1
ATOM 710 N N . ARG A 1 85 ? -10.468 6.683 16.451 1.00 83.81 85 ARG A N 1
ATOM 711 C CA . ARG A 1 85 ? -10.421 5.914 17.707 1.00 83.81 85 ARG A CA 1
ATOM 712 C C . ARG A 1 85 ? -9.010 5.816 18.283 1.00 83.81 85 ARG A C 1
ATOM 714 O O . ARG A 1 85 ? -8.869 5.652 19.490 1.00 83.81 85 ARG A O 1
ATOM 721 N N . VAL A 1 86 ? -7.971 5.914 17.453 1.00 88.88 86 VAL A N 1
ATOM 722 C CA . VAL A 1 86 ? -6.568 5.830 17.886 1.00 88.88 86 VAL A CA 1
ATOM 723 C C . VAL A 1 86 ? -5.756 7.042 17.448 1.00 88.88 86 VAL A C 1
ATOM 725 O O . VAL A 1 86 ? -5.983 7.637 16.396 1.00 88.88 86 VAL A O 1
ATOM 728 N N . LYS A 1 87 ? -4.735 7.392 18.236 1.00 89.31 87 LYS A N 1
ATOM 729 C CA . LYS A 1 87 ? -3.741 8.376 17.806 1.00 89.31 87 LYS A CA 1
ATOM 730 C C . LYS A 1 87 ? -2.901 7.777 16.678 1.00 89.31 87 LYS A C 1
ATOM 732 O O . LYS A 1 87 ? -2.431 6.641 16.768 1.00 89.31 87 LYS A O 1
ATOM 737 N N . ARG A 1 88 ? -2.679 8.568 15.629 1.00 88.75 88 ARG A N 1
ATOM 738 C CA . ARG A 1 88 ? -1.810 8.192 14.510 1.00 88.75 88 ARG A CA 1
ATOM 739 C C . ARG A 1 88 ? -0.397 7.878 15.002 1.00 88.75 88 ARG A C 1
ATOM 741 O O . ARG A 1 88 ? 0.229 8.697 15.679 1.00 88.75 88 ARG A O 1
ATOM 748 N N . ASN A 1 89 ? 0.109 6.710 14.632 1.00 91.25 89 ASN A N 1
ATOM 749 C CA . ASN A 1 89 ? 1.383 6.199 15.097 1.00 91.25 89 ASN A CA 1
ATOM 750 C C . ASN A 1 89 ? 2.511 6.8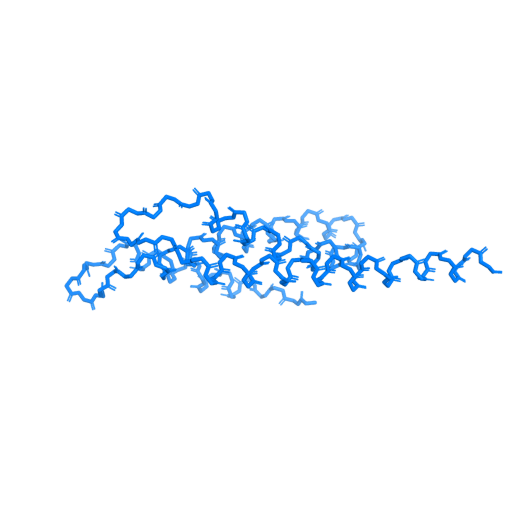41 14.287 1.00 91.25 89 ASN A C 1
ATOM 752 O O . ASN A 1 89 ? 2.675 6.593 13.092 1.00 91.25 89 ASN A O 1
ATOM 756 N N . ARG A 1 90 ? 3.302 7.685 14.954 1.00 89.38 90 ARG A N 1
ATOM 757 C CA . ARG A 1 90 ? 4.419 8.394 14.322 1.00 89.38 90 ARG A CA 1
ATOM 758 C C . ARG A 1 90 ? 5.527 7.448 13.862 1.00 89.38 90 ARG A C 1
ATOM 760 O O . ARG A 1 90 ? 6.152 7.749 12.853 1.00 89.38 90 ARG A O 1
ATOM 767 N N . HIS A 1 91 ? 5.726 6.312 14.532 1.00 91.12 91 HIS A N 1
ATOM 768 C CA . HIS A 1 91 ? 6.726 5.321 14.128 1.00 91.12 91 HIS A CA 1
ATOM 769 C C . HIS A 1 91 ? 6.360 4.670 12.794 1.00 91.12 91 HIS A C 1
ATOM 771 O O . HIS A 1 91 ? 7.223 4.529 11.938 1.00 91.12 91 HIS A O 1
ATOM 777 N N . ILE A 1 92 ? 5.074 4.364 12.577 1.00 89.69 92 ILE A N 1
ATOM 778 C CA . ILE A 1 92 ? 4.591 3.833 11.293 1.00 89.69 92 ILE A CA 1
ATOM 779 C C . ILE A 1 92 ? 4.773 4.875 10.189 1.00 89.69 92 ILE A C 1
ATOM 781 O O . ILE A 1 92 ? 5.312 4.556 9.134 1.00 89.69 92 ILE A O 1
ATOM 785 N N . SER A 1 93 ? 4.393 6.135 10.436 1.00 89.81 93 SER A N 1
ATOM 786 C CA . SER A 1 93 ? 4.637 7.217 9.472 1.00 89.81 93 SER A CA 1
ATOM 787 C C . SER A 1 93 ? 6.118 7.348 9.122 1.00 89.81 93 SER A C 1
ATOM 789 O O . SER A 1 93 ? 6.453 7.445 7.948 1.00 89.81 93 SER A O 1
ATOM 791 N N . PHE A 1 94 ? 6.994 7.359 10.129 1.00 91.56 94 PHE A N 1
ATOM 792 C CA . PHE A 1 94 ? 8.436 7.485 9.938 1.00 91.56 94 PHE A CA 1
ATOM 793 C C . PHE A 1 94 ? 8.996 6.312 9.130 1.00 91.56 94 PHE A C 1
ATOM 795 O O . PHE A 1 94 ? 9.687 6.526 8.140 1.00 91.56 94 PHE A O 1
ATOM 802 N N . PHE A 1 95 ? 8.620 5.085 9.487 1.00 92.44 95 PHE A N 1
ATOM 803 C CA . PHE A 1 95 ? 9.018 3.879 8.770 1.00 92.44 95 PHE A CA 1
ATOM 804 C C . PHE A 1 95 ? 8.586 3.909 7.298 1.00 92.44 95 PHE A C 1
ATOM 806 O O . PHE A 1 95 ? 9.399 3.655 6.412 1.00 92.44 95 PHE A O 1
ATOM 813 N N . LEU A 1 96 ? 7.336 4.298 7.020 1.00 90.69 96 LEU A N 1
ATOM 814 C CA . LEU A 1 96 ? 6.828 4.428 5.652 1.00 90.69 96 LEU A CA 1
ATOM 815 C C . LEU A 1 96 ? 7.583 5.499 4.851 1.00 90.69 96 LEU A C 1
ATOM 817 O O . LEU A 1 96 ? 7.840 5.293 3.666 1.00 90.69 96 LEU A O 1
ATOM 821 N N . VAL A 1 97 ? 7.985 6.610 5.479 1.00 91.50 97 VAL A N 1
ATOM 822 C CA . VAL A 1 97 ? 8.834 7.628 4.834 1.00 91.50 97 VAL A CA 1
ATOM 823 C C . VAL A 1 97 ? 10.217 7.071 4.524 1.00 91.50 97 VAL A C 1
ATOM 825 O O . VAL A 1 97 ? 10.671 7.216 3.394 1.00 91.50 97 VAL A O 1
ATOM 828 N N . CYS A 1 98 ? 10.875 6.414 5.480 1.00 92.31 98 CYS A N 1
ATOM 829 C CA . CYS A 1 98 ? 12.203 5.837 5.265 1.00 92.31 98 CYS A CA 1
ATOM 830 C C . CYS A 1 98 ? 12.199 4.821 4.121 1.00 92.31 98 CYS A C 1
ATOM 832 O O . CYS A 1 98 ? 13.059 4.891 3.249 1.00 92.31 98 CYS A O 1
ATOM 834 N N . ILE A 1 99 ? 11.200 3.935 4.076 1.00 91.62 99 ILE A N 1
ATOM 835 C CA . ILE A 1 99 ? 11.036 2.981 2.973 1.00 91.62 99 ILE A CA 1
ATOM 836 C C . ILE A 1 99 ? 10.771 3.703 1.650 1.00 91.62 99 ILE A C 1
ATOM 838 O O . ILE A 1 99 ? 11.330 3.324 0.625 1.00 91.62 99 ILE A O 1
ATOM 842 N N . SER A 1 100 ? 9.943 4.750 1.656 1.00 89.06 100 SER A N 1
ATOM 843 C CA . SER A 1 100 ? 9.670 5.540 0.448 1.00 89.06 100 SER A CA 1
ATOM 844 C C . SER A 1 100 ? 10.947 6.164 -0.107 1.00 89.06 100 SER A C 1
ATOM 846 O O . SER A 1 100 ? 11.218 6.048 -1.297 1.00 89.06 100 SER A O 1
ATOM 848 N N . VAL A 1 101 ? 11.754 6.784 0.757 1.00 90.19 101 VAL A N 1
ATOM 849 C CA . VAL A 1 101 ? 13.043 7.373 0.372 1.00 90.19 101 VAL A CA 1
ATOM 850 C C . VAL A 1 101 ? 13.994 6.292 -0.132 1.00 90.19 101 VAL A C 1
ATOM 852 O O . VAL A 1 101 ? 14.602 6.478 -1.179 1.00 90.19 101 VAL A O 1
ATOM 855 N N . TYR A 1 102 ? 14.082 5.157 0.563 1.00 89.12 102 TYR A N 1
ATOM 856 C CA . TYR A 1 102 ? 14.924 4.037 0.152 1.00 89.12 102 TYR A CA 1
ATOM 857 C C . TYR A 1 102 ? 14.575 3.545 -1.256 1.00 89.12 102 TYR A C 1
ATOM 859 O O . TYR A 1 102 ? 15.456 3.510 -2.109 1.00 89.12 102 TYR A O 1
ATOM 867 N N . PHE A 1 103 ? 13.299 3.262 -1.540 1.00 85.75 103 PHE A N 1
ATOM 868 C CA . PHE A 1 103 ? 12.894 2.804 -2.871 1.00 85.75 103 PHE A CA 1
ATOM 869 C C . PHE A 1 103 ? 13.117 3.858 -3.951 1.00 85.75 103 PHE A C 1
ATOM 871 O O . PHE A 1 103 ? 13.552 3.515 -5.045 1.00 85.75 103 PHE A O 1
ATOM 878 N N . ILE A 1 104 ? 12.860 5.136 -3.664 1.00 85.81 104 ILE A N 1
ATOM 879 C CA . ILE A 1 104 ? 13.118 6.213 -4.628 1.00 85.81 104 ILE A CA 1
ATOM 880 C C . ILE A 1 104 ? 14.617 6.305 -4.947 1.00 85.81 104 ILE A C 1
ATOM 882 O O . ILE A 1 104 ? 14.978 6.429 -6.114 1.00 85.81 104 ILE A O 1
ATOM 886 N N . VAL A 1 105 ? 15.486 6.221 -3.936 1.00 86.75 105 VAL A N 1
ATOM 887 C CA . VAL A 1 105 ? 16.943 6.317 -4.110 1.00 86.75 105 VAL A CA 1
ATOM 888 C C . VAL A 1 105 ? 17.508 5.082 -4.805 1.00 86.75 105 VAL A C 1
ATOM 890 O O . VAL A 1 105 ? 18.261 5.225 -5.762 1.00 86.75 105 VAL A O 1
ATOM 893 N N . GLU A 1 106 ? 17.145 3.881 -4.358 1.00 85.00 106 GLU A N 1
ATOM 894 C CA . GLU A 1 106 ? 17.630 2.626 -4.938 1.00 85.00 106 GLU A CA 1
ATOM 895 C C . GLU A 1 106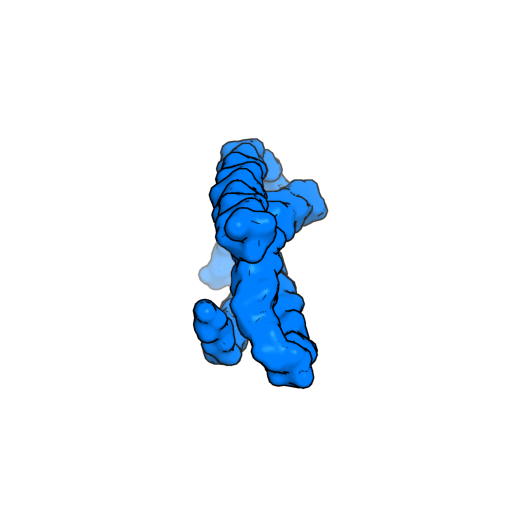 ? 17.195 2.507 -6.402 1.00 85.00 106 GLU A C 1
ATOM 897 O O . GLU A 1 106 ? 18.019 2.347 -7.301 1.00 85.00 106 GLU A O 1
ATOM 902 N N . ILE A 1 107 ? 15.896 2.644 -6.660 1.00 78.81 107 ILE A N 1
ATOM 903 C CA . ILE A 1 107 ? 15.322 2.396 -7.980 1.00 78.81 107 ILE A CA 1
ATOM 904 C C . ILE A 1 107 ? 15.632 3.557 -8.934 1.00 78.81 107 ILE A C 1
ATOM 906 O O . ILE A 1 107 ? 15.984 3.328 -10.093 1.00 78.81 107 ILE A O 1
ATOM 910 N N . GLY A 1 108 ? 15.572 4.800 -8.445 1.00 76.69 108 GLY A N 1
ATOM 911 C CA . GLY A 1 108 ? 16.011 5.972 -9.201 1.00 76.69 108 GLY A CA 1
ATOM 912 C C . GLY A 1 108 ? 17.501 5.911 -9.539 1.00 76.69 108 GLY A C 1
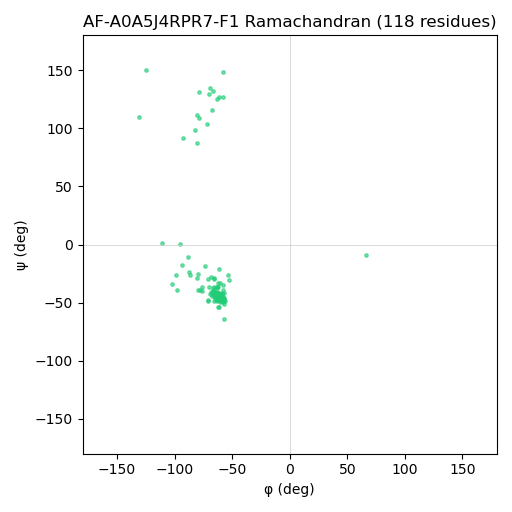ATOM 913 O O . GLY A 1 108 ? 17.883 6.203 -10.669 1.00 76.69 108 GLY A O 1
ATOM 914 N N . GLY A 1 109 ? 18.338 5.456 -8.602 1.00 81.00 109 GLY A N 1
ATOM 915 C CA . GLY A 1 109 ? 19.769 5.248 -8.820 1.00 81.00 109 GLY A CA 1
ATOM 916 C C . GLY A 1 109 ? 20.056 4.198 -9.894 1.00 81.00 109 GLY A C 1
ATOM 917 O O . GLY A 1 109 ? 20.837 4.461 -10.806 1.00 81.00 109 GLY A O 1
ATOM 918 N N . ILE A 1 110 ? 19.380 3.044 -9.843 1.00 81.56 110 ILE A N 1
ATOM 919 C CA . ILE A 1 110 ? 19.500 1.988 -10.864 1.00 81.56 110 ILE A CA 1
ATOM 920 C C . ILE A 1 110 ? 19.112 2.518 -12.249 1.00 81.56 110 ILE A C 1
ATOM 922 O O . ILE A 1 110 ? 19.812 2.251 -13.225 1.00 81.56 110 ILE A O 1
ATOM 926 N N . PHE A 1 111 ? 18.036 3.301 -12.346 1.00 78.25 111 PHE A N 1
ATOM 927 C CA . PHE A 1 111 ? 17.602 3.884 -13.615 1.00 78.25 111 PHE A CA 1
ATOM 928 C C . PHE A 1 111 ? 18.611 4.880 -14.182 1.00 78.25 111 PHE A C 1
ATOM 930 O O . PHE A 1 111 ? 18.933 4.811 -15.365 1.00 78.25 111 PHE A O 1
ATOM 937 N N . ILE A 1 112 ? 19.150 5.770 -13.345 1.00 81.75 112 ILE A N 1
ATOM 938 C CA . ILE A 1 112 ? 20.173 6.736 -13.766 1.00 81.75 112 ILE A CA 1
ATOM 939 C C . ILE A 1 112 ? 21.430 6.002 -14.245 1.00 81.75 112 ILE A C 1
ATOM 941 O O . ILE A 1 112 ? 21.953 6.324 -15.308 1.00 81.75 112 ILE A O 1
ATOM 945 N N . LEU A 1 113 ? 21.893 4.990 -13.506 1.00 83.12 113 LEU A N 1
ATOM 946 C CA . LEU A 1 113 ? 23.055 4.186 -13.896 1.00 83.12 113 LEU A CA 1
ATOM 947 C C . LEU A 1 113 ? 22.827 3.446 -15.216 1.00 83.12 113 LEU A C 1
ATOM 949 O O . LEU A 1 113 ? 23.714 3.430 -16.065 1.00 83.12 113 LEU A O 1
ATOM 953 N N . HIS A 1 114 ? 21.641 2.871 -15.415 1.00 80.62 114 HIS A N 1
ATOM 954 C CA . HIS A 1 114 ? 21.298 2.206 -16.667 1.00 80.62 114 HIS A CA 1
ATOM 955 C C . HIS A 1 114 ? 21.235 3.196 -17.838 1.00 80.62 114 HIS A C 1
ATOM 957 O O . HIS A 1 114 ? 21.809 2.937 -18.891 1.00 80.62 114 HIS A O 1
ATOM 963 N N . ALA A 1 115 ? 20.615 4.362 -17.641 1.00 81.06 115 ALA A N 1
ATOM 964 C CA . ALA A 1 115 ? 20.551 5.414 -18.651 1.00 81.06 115 ALA A CA 1
ATOM 965 C C . ALA A 1 115 ? 21.941 5.958 -19.020 1.00 81.06 115 ALA A C 1
ATOM 967 O O . ALA A 1 115 ? 22.188 6.266 -20.183 1.00 81.06 115 ALA A O 1
ATOM 968 N N . LEU A 1 116 ? 22.859 6.062 -18.056 1.00 84.38 116 LEU A N 1
ATOM 969 C CA . LEU A 1 116 ? 24.248 6.445 -18.317 1.00 84.38 116 LEU A CA 1
ATOM 970 C C . LEU A 1 116 ? 25.003 5.351 -19.082 1.00 84.38 116 LEU A C 1
ATOM 972 O O . LEU A 1 116 ? 25.706 5.666 -20.032 1.00 84.38 116 LEU A O 1
ATOM 976 N N . ALA A 1 117 ? 24.819 4.080 -18.716 1.00 81.00 117 ALA A N 1
ATOM 977 C CA . ALA A 1 117 ? 25.485 2.951 -19.366 1.00 81.00 117 ALA A CA 1
ATOM 978 C C . ALA A 1 117 ? 25.020 2.696 -20.811 1.00 81.00 117 ALA A C 1
ATOM 980 O O . ALA A 1 117 ? 25.787 2.163 -21.599 1.00 81.00 117 ALA A O 1
ATOM 981 N N . VAL A 1 118 ? 23.778 3.049 -21.161 1.00 78.00 118 VAL A N 1
ATOM 982 C CA . VAL A 1 118 ? 23.247 2.926 -22.535 1.00 78.00 118 VAL A CA 1
ATOM 983 C C . VAL A 1 118 ? 23.705 4.080 -23.440 1.00 78.00 118 VAL A C 1
ATOM 985 O O . VAL A 1 118 ? 23.754 3.920 -24.655 1.00 78.00 118 VAL A O 1
ATOM 988 N N . ASN A 1 119 ? 24.025 5.242 -22.861 1.00 69.00 119 ASN A N 1
ATOM 989 C CA . ASN A 1 119 ? 24.450 6.440 -23.597 1.00 69.00 119 ASN A CA 1
ATOM 990 C C . ASN A 1 119 ? 25.983 6.597 -23.706 1.00 69.00 119 ASN A C 1
ATOM 992 O O . ASN A 1 119 ? 26.440 7.594 -24.269 1.00 69.00 119 ASN A O 1
ATOM 996 N N . MET A 1 120 ? 26.760 5.660 -23.155 1.00 57.66 120 MET A N 1
ATOM 997 C CA . MET A 1 120 ? 28.217 5.544 -23.323 1.00 57.66 120 MET A CA 1
ATOM 998 C C . MET A 1 120 ? 28.550 4.436 -24.317 1.00 57.66 120 MET A C 1
ATOM 1000 O O . MET A 1 120 ? 29.534 4.622 -25.066 1.00 57.66 120 MET A O 1
#

Organism: NCBI:txid433724